Protein AF-A0A8K1G0Y8-F1 (afdb_monomer_lite)

Radius of gyration: 17.53 Å; chains: 1; bounding box: 38×38×54 Å

Foldseek 3Di:
DDDPPPDFAEDEFAALQQFDQDLCPPNLVVCVVCLVVLLVQLCVVPVLLVVLLVVLLVVLVVVPDDDDPADSVLSSLVSSCPDDPSNVVVVLLVLRSHLSNDPCSVVPPNSCPSSSSSPSVSCVSVDDPPDDADWWAADARHHYDDDPPHDGDSSGDGDTGSDPVVNVVVHDTDD

Secondary structure (DSSP, 8-state):
------PPEEEE----TTS-----TTTHHHHHHTHHHHHHHHHHH-HHHHHHHHHHHHHHHHT-----SS-HHHHHHHHHHH-TTTTHHHHHHHHHHHHTT-HHHHHHT---HHHHHHHHHHHHHH--TT-----B--BSSEEEE--TT-----SS----BS-HHHHHHHSB---

InterPro domains:
  IPR000768 NAD:arginine ADP-ribosyltransferase, ART [PF01129] (14-171)
  IPR000768 NAD:arginine ADP-ribosyltransferase, ART [PR00970] (14-35)
  IPR000768 NAD:arginine ADP-ribosyltransferase, ART [PR00970] (42-60)
  IPR000768 NAD:arginine ADP-ribosyltransferase, ART [PR00970] (110-126)
  IPR000768 NAD:arginine ADP-ribosyltransferase, ART [PR00970] (152-167)
  IPR000768 NAD:arginine ADP-ribosyltransferase, ART [PS01291] (110-122)
  IPR050999 Arg-specific ADP-ribosyltransferase [PTHR10339] (13-171)

Structure (mmCIF, N/CA/C/O backbone):
data_AF-A0A8K1G0Y8-F1
#
_entry.id   AF-A0A8K1G0Y8-F1
#
loop_
_atom_site.group_PDB
_atom_site.id
_atom_site.type_symbol
_atom_site.label_atom_id
_atom_site.label_alt_id
_atom_site.label_comp_id
_atom_site.label_asym_id
_atom_site.label_entity_id
_atom_site.label_seq_id
_atom_site.pdbx_PDB_ins_code
_atom_site.Cartn_x
_atom_site.Cartn_y
_atom_site.Cartn_z
_atom_site.occupancy
_atom_site.B_iso_or_equiv
_atom_site.auth_seq_id
_atom_site.auth_comp_id
_atom_site.auth_asym_id
_atom_site.auth_atom_id
_atom_site.pdbx_PDB_model_num
ATOM 1 N N . MET A 1 1 ? -18.991 8.025 -34.609 1.00 38.00 1 MET A N 1
ATOM 2 C CA . MET A 1 1 ? -18.307 8.391 -33.349 1.00 38.00 1 MET A CA 1
ATOM 3 C C . MET A 1 1 ? -16.888 7.855 -33.418 1.00 38.00 1 MET A C 1
ATOM 5 O O . MET A 1 1 ? -16.716 6.644 -33.440 1.00 38.00 1 MET A O 1
ATOM 9 N N . ALA A 1 2 ? -15.891 8.730 -33.546 1.00 35.59 2 ALA A N 1
ATOM 10 C CA . ALA A 1 2 ? -14.492 8.323 -33.491 1.00 35.59 2 ALA A CA 1
ATOM 11 C C . ALA A 1 2 ? -14.160 7.947 -32.041 1.00 35.59 2 ALA A C 1
ATOM 13 O O . ALA A 1 2 ? -14.253 8.788 -31.148 1.00 35.59 2 ALA A O 1
ATOM 14 N N . MET A 1 3 ? -13.830 6.679 -31.791 1.00 41.25 3 MET A N 1
ATOM 15 C CA . MET A 1 3 ? -13.247 6.290 -30.512 1.00 41.25 3 MET A CA 1
ATOM 16 C C . MET A 1 3 ? -11.859 6.913 -30.447 1.00 41.25 3 MET A C 1
ATOM 18 O O . MET A 1 3 ? -10.965 6.502 -31.182 1.00 41.25 3 MET A O 1
ATOM 22 N N . ALA A 1 4 ? -11.694 7.927 -29.599 1.00 41.22 4 ALA A N 1
ATOM 23 C CA . ALA A 1 4 ? -10.383 8.457 -29.273 1.00 41.22 4 ALA A CA 1
ATOM 24 C C . ALA A 1 4 ? -9.532 7.304 -28.723 1.00 41.22 4 ALA A C 1
ATOM 26 O O . ALA A 1 4 ? -9.750 6.819 -27.611 1.00 41.22 4 ALA A O 1
ATOM 27 N N . THR A 1 5 ? -8.586 6.821 -29.524 1.00 52.03 5 THR A N 1
ATOM 28 C CA . THR A 1 5 ? -7.530 5.930 -29.058 1.00 52.03 5 THR A CA 1
ATOM 29 C C . THR A 1 5 ? -6.651 6.742 -28.123 1.00 52.03 5 THR A C 1
ATOM 31 O O . THR A 1 5 ? -5.767 7.467 -28.573 1.00 52.03 5 THR A O 1
ATOM 34 N N . VAL A 1 6 ? -6.921 6.668 -26.818 1.00 57.78 6 VAL A N 1
ATOM 35 C CA . VAL A 1 6 ? -5.999 7.194 -25.808 1.00 57.78 6 VAL A CA 1
ATOM 36 C C . VAL A 1 6 ? -4.687 6.433 -25.986 1.00 57.78 6 VAL A C 1
ATOM 38 O O . VAL A 1 6 ? -4.648 5.214 -25.796 1.00 57.78 6 VAL A O 1
ATOM 41 N N . ALA A 1 7 ? -3.640 7.130 -26.427 1.00 62.94 7 ALA A N 1
ATOM 42 C CA . ALA A 1 7 ? -2.306 6.559 -26.529 1.00 62.94 7 ALA A CA 1
ATOM 43 C C . ALA A 1 7 ? -1.885 6.077 -25.134 1.00 62.94 7 ALA A C 1
ATOM 45 O O . ALA A 1 7 ? -1.932 6.837 -24.168 1.00 62.94 7 ALA A O 1
ATOM 46 N N . MET A 1 8 ? -1.549 4.791 -25.016 1.00 67.81 8 MET A N 1
ATOM 47 C CA . MET A 1 8 ? -1.094 4.219 -23.752 1.00 67.81 8 MET A CA 1
ATOM 48 C C . MET A 1 8 ? 0.328 4.700 -23.472 1.00 67.81 8 MET A C 1
ATOM 50 O O . MET A 1 8 ? 1.207 4.564 -24.321 1.00 67.81 8 MET A O 1
ATOM 54 N N . GLU A 1 9 ? 0.554 5.227 -22.274 1.00 80.62 9 GLU A N 1
ATOM 55 C CA . GLU A 1 9 ? 1.880 5.633 -21.818 1.00 80.62 9 GLU A CA 1
ATOM 56 C C . GLU A 1 9 ? 2.783 4.401 -21.665 1.00 80.62 9 GLU A C 1
ATOM 58 O O . GLU A 1 9 ? 2.392 3.417 -21.035 1.00 80.62 9 GLU A O 1
ATOM 63 N N . VAL A 1 10 ? 3.984 4.426 -22.245 1.00 83.00 10 VAL A N 1
ATOM 64 C CA . VAL A 1 10 ? 4.965 3.343 -22.084 1.00 83.00 10 VAL A CA 1
ATOM 65 C C . VAL A 1 10 ? 5.857 3.665 -20.892 1.00 83.00 10 VAL A C 1
ATOM 67 O O . VAL A 1 10 ? 6.597 4.643 -20.923 1.00 83.00 10 VAL A O 1
ATOM 70 N N . VAL A 1 11 ? 5.813 2.820 -19.865 1.00 82.81 11 VAL A N 1
ATOM 71 C CA . VAL A 1 11 ? 6.557 3.001 -18.615 1.00 82.81 11 VAL A CA 1
ATOM 72 C C . VAL A 1 11 ? 7.652 1.933 -18.528 1.00 82.81 11 VAL A C 1
ATOM 74 O O . VAL A 1 11 ? 7.330 0.741 -18.437 1.00 82.81 11 VAL A O 1
ATOM 77 N N . PRO A 1 12 ? 8.943 2.313 -18.568 1.00 85.00 12 PRO A N 1
ATOM 78 C CA . PRO A 1 12 ? 10.038 1.392 -18.284 1.00 85.00 12 PRO A CA 1
ATOM 79 C C . PRO A 1 12 ? 9.880 0.803 -16.882 1.00 85.00 12 PRO A C 1
ATOM 81 O O . PRO A 1 12 ? 9.548 1.523 -15.943 1.00 85.00 12 PRO A O 1
ATOM 84 N N . GLN A 1 13 ? 10.082 -0.503 -16.739 1.00 88.50 13 GLN A N 1
ATOM 85 C CA . GLN A 1 13 ? 10.183 -1.109 -15.415 1.00 88.50 13 GLN A CA 1
ATOM 86 C C . GLN A 1 13 ? 11.621 -1.050 -14.915 1.00 88.50 13 GLN A C 1
ATOM 88 O O . GLN A 1 13 ? 12.564 -1.269 -15.669 1.00 88.50 13 GLN A O 1
ATOM 93 N N . ASP A 1 14 ? 11.762 -0.768 -13.628 1.00 90.56 14 ASP A N 1
ATOM 94 C CA . ASP A 1 14 ? 13.023 -0.764 -12.906 1.00 90.56 14 ASP A CA 1
ATOM 95 C C . ASP A 1 14 ? 12.825 -1.426 -11.530 1.00 90.56 14 ASP A C 1
ATOM 97 O O . ASP A 1 14 ? 11.886 -2.198 -11.304 1.00 90.56 14 ASP A O 1
ATOM 101 N N . MET A 1 15 ? 13.728 -1.144 -10.594 1.00 94.88 15 MET A N 1
ATOM 102 C CA . MET A 1 15 ? 13.631 -1.624 -9.217 1.00 94.88 15 MET A CA 1
ATOM 103 C C . MET A 1 15 ? 12.818 -0.685 -8.304 1.00 94.88 15 MET A C 1
ATOM 105 O O . MET A 1 15 ? 12.886 -0.831 -7.083 1.00 94.88 15 MET A O 1
ATOM 109 N N . ALA A 1 16 ? 12.046 0.258 -8.849 1.00 94.38 16 ALA A N 1
ATOM 110 C CA . ALA A 1 16 ? 11.222 1.235 -8.134 1.00 94.38 16 ALA A CA 1
ATOM 111 C C . ALA A 1 16 ? 11.994 2.023 -7.063 1.00 94.38 16 ALA A C 1
ATOM 113 O O . ALA A 1 16 ? 11.626 2.039 -5.885 1.00 94.38 16 ALA A O 1
ATOM 114 N N . TRP A 1 17 ? 13.090 2.668 -7.465 1.00 94.25 17 TRP A N 1
ATOM 115 C CA . TRP A 1 17 ? 13.997 3.381 -6.553 1.00 94.25 17 TRP A CA 1
ATOM 116 C C . TRP A 1 17 ? 13.343 4.555 -5.816 1.00 94.25 17 TRP A C 1
ATOM 118 O O . TRP A 1 17 ? 13.762 4.899 -4.717 1.00 94.25 17 TRP A O 1
ATOM 128 N N . SER A 1 18 ? 12.309 5.148 -6.409 1.00 95.62 18 SER A N 1
ATOM 129 C CA . SER A 1 18 ? 11.554 6.274 -5.856 1.00 95.62 18 SER A CA 1
ATOM 130 C C . SER A 1 18 ? 10.468 5.867 -4.858 1.00 95.62 18 SER A C 1
ATOM 132 O O . SER A 1 18 ? 9.831 6.734 -4.256 1.00 95.62 18 SER A O 1
ATOM 134 N N . SER A 1 19 ? 10.205 4.566 -4.709 1.00 96.69 19 SER A N 1
ATOM 135 C CA . SER A 1 19 ? 9.056 4.086 -3.948 1.00 96.69 19 SER A CA 1
ATOM 136 C C . SER A 1 19 ? 9.321 3.999 -2.448 1.00 96.69 19 SER A C 1
ATOM 138 O O . SER A 1 19 ? 10.444 3.764 -2.009 1.00 96.69 19 SER A O 1
ATOM 140 N N . PHE A 1 20 ? 8.269 4.174 -1.650 1.00 97.25 20 PHE A N 1
ATOM 141 C CA . PHE A 1 20 ? 8.293 3.821 -0.235 1.00 97.25 20 PHE A CA 1
ATOM 142 C C . PHE A 1 20 ? 7.863 2.360 -0.067 1.00 97.25 20 PHE A C 1
ATOM 144 O O . PHE A 1 20 ? 6.689 2.045 -0.252 1.00 97.25 20 PHE A O 1
ATOM 151 N N . ASP A 1 21 ? 8.810 1.486 0.273 1.00 95.44 21 ASP A N 1
ATOM 152 C CA . ASP A 1 21 ? 8.658 0.024 0.286 1.00 95.44 21 ASP A CA 1
ATOM 153 C C . ASP A 1 21 ? 9.130 -0.624 1.609 1.00 95.44 21 ASP A C 1
ATOM 155 O O . ASP A 1 21 ? 9.580 -1.775 1.641 1.00 95.44 21 ASP A O 1
ATOM 159 N N . ASP A 1 22 ? 9.022 0.122 2.716 1.00 96.75 22 ASP A N 1
ATOM 160 C CA . ASP A 1 22 ? 9.499 -0.288 4.040 1.00 96.75 22 ASP A CA 1
ATOM 161 C C . ASP A 1 22 ? 8.863 -1.615 4.500 1.00 96.75 22 ASP A C 1
ATOM 163 O O . ASP A 1 22 ? 7.643 -1.797 4.533 1.00 96.75 22 ASP A O 1
ATOM 167 N N . GLN A 1 23 ? 9.712 -2.560 4.896 1.00 96.88 23 GLN A N 1
ATOM 168 C CA . GLN A 1 23 ? 9.298 -3.861 5.426 1.00 96.88 23 GLN A CA 1
ATOM 169 C C . GLN A 1 23 ? 9.134 -3.853 6.953 1.00 96.88 23 GLN A C 1
ATOM 171 O O . GLN A 1 23 ? 8.742 -4.864 7.540 1.00 96.88 23 GLN A O 1
ATOM 176 N N . TYR A 1 24 ? 9.446 -2.731 7.598 1.00 96.94 24 TYR A N 1
ATOM 177 C CA . TYR A 1 24 ? 9.407 -2.497 9.037 1.00 96.94 24 TYR A CA 1
ATOM 178 C C . TYR A 1 24 ? 10.257 -3.470 9.859 1.00 96.94 24 TYR A C 1
ATOM 180 O O . TYR A 1 24 ? 9.963 -3.742 11.027 1.00 96.94 24 TYR A O 1
ATOM 188 N N . LEU A 1 25 ? 11.335 -3.990 9.268 1.00 94.00 25 LEU A N 1
ATOM 189 C CA . LEU A 1 25 ? 12.245 -4.912 9.942 1.00 94.00 25 LEU A CA 1
ATOM 190 C C . LEU A 1 25 ? 12.903 -4.196 11.127 1.00 94.00 25 LEU A C 1
ATOM 192 O O . LEU A 1 25 ? 13.491 -3.128 10.979 1.00 94.00 25 LEU A O 1
ATOM 196 N N . ASN A 1 26 ? 12.790 -4.785 12.318 1.00 94.06 26 ASN A N 1
ATOM 197 C CA . ASN A 1 26 ? 13.370 -4.290 13.575 1.00 94.06 26 ASN A CA 1
ATOM 198 C C . ASN A 1 26 ? 12.806 -2.959 14.113 1.00 94.06 26 ASN A C 1
ATOM 200 O O . ASN A 1 26 ? 13.264 -2.488 15.154 1.00 94.06 26 ASN A O 1
ATOM 204 N N . CYS A 1 27 ? 11.798 -2.355 13.474 1.00 95.25 27 CYS A N 1
ATOM 205 C CA . CYS A 1 27 ? 11.206 -1.091 13.934 1.00 95.25 27 CYS A CA 1
ATOM 206 C C . CYS A 1 27 ? 9.706 -1.181 14.254 1.00 95.25 27 CYS A C 1
ATOM 208 O O . CYS A 1 27 ? 9.151 -0.226 14.806 1.00 95.25 27 CYS A O 1
ATOM 210 N N . SER A 1 28 ? 9.054 -2.324 14.004 1.00 94.31 28 SER A N 1
ATOM 211 C CA . SER A 1 28 ? 7.602 -2.484 14.177 1.00 94.31 28 SER A CA 1
ATOM 212 C C . SER A 1 28 ? 7.118 -2.101 15.573 1.00 94.31 28 SER A C 1
ATOM 214 O O . SER A 1 28 ? 6.143 -1.374 15.698 1.00 94.31 28 SER A O 1
ATOM 216 N N . VAL A 1 29 ? 7.832 -2.504 16.632 1.00 95.94 29 VAL A N 1
ATOM 217 C CA . VAL A 1 29 ? 7.461 -2.173 18.023 1.00 95.94 29 VAL A CA 1
ATOM 218 C C . VAL A 1 29 ? 7.437 -0.658 18.250 1.00 95.94 29 VAL A C 1
ATOM 220 O O . VAL A 1 29 ? 6.555 -0.143 18.937 1.00 95.94 29 VAL A O 1
ATOM 223 N N . LYS A 1 30 ? 8.387 0.077 17.661 1.00 96.38 30 LYS A N 1
ATOM 224 C CA . LYS A 1 30 ? 8.466 1.538 17.774 1.00 96.38 30 LYS A CA 1
ATOM 225 C C . LYS A 1 30 ? 7.306 2.213 17.043 1.00 96.38 30 LYS A C 1
ATOM 227 O O . LYS A 1 30 ? 6.749 3.170 17.573 1.00 96.38 30 LYS A O 1
ATOM 232 N N . ILE A 1 31 ? 6.946 1.714 15.861 1.00 95.62 31 ILE A N 1
ATOM 233 C CA . ILE A 1 31 ? 5.822 2.242 15.080 1.00 95.62 31 ILE A CA 1
ATOM 234 C C . ILE A 1 31 ? 4.493 1.926 15.772 1.00 95.62 31 ILE A C 1
ATOM 236 O O . ILE A 1 31 ? 3.684 2.832 15.942 1.00 95.62 31 ILE A O 1
ATOM 240 N N . SER A 1 32 ? 4.306 0.704 16.284 1.00 95.88 32 SER A N 1
ATOM 241 C CA . SER A 1 32 ? 3.105 0.308 17.033 1.00 95.88 32 SER A CA 1
ATOM 242 C C . SER A 1 32 ? 2.831 1.216 18.232 1.00 95.88 32 SER A C 1
ATOM 244 O O . SER A 1 32 ? 1.690 1.610 18.449 1.00 95.88 32 SER A O 1
ATOM 246 N N . LYS A 1 33 ? 3.870 1.621 18.978 1.00 97.38 33 LYS A N 1
ATOM 247 C CA . LYS A 1 33 ? 3.728 2.552 20.115 1.00 97.38 33 LYS A CA 1
ATOM 248 C C . LYS A 1 33 ? 3.178 3.926 19.719 1.00 97.38 33 LYS A C 1
ATOM 250 O O . LYS A 1 33 ? 2.574 4.585 20.552 1.00 97.38 33 LYS A O 1
ATOM 255 N N . LYS A 1 34 ? 3.397 4.356 18.474 1.00 96.50 34 LYS A N 1
ATOM 256 C CA . LYS A 1 34 ? 2.954 5.656 17.940 1.00 96.50 34 LYS A CA 1
ATOM 257 C C . LYS A 1 34 ? 1.824 5.521 16.920 1.00 96.50 34 LYS A C 1
ATOM 259 O O . LYS A 1 34 ? 1.504 6.477 16.220 1.00 96.50 34 LYS A O 1
ATOM 264 N N . PHE A 1 35 ? 1.243 4.329 16.794 1.00 97.06 35 PHE A N 1
ATOM 265 C CA . PHE A 1 35 ? 0.351 4.010 15.688 1.00 97.06 35 PHE A CA 1
ATOM 266 C C . PHE A 1 35 ? -0.894 4.904 15.669 1.00 97.06 35 PHE A C 1
ATOM 268 O O . PHE A 1 35 ? -1.253 5.420 14.615 1.00 97.06 35 PHE A O 1
ATOM 275 N N . HIS A 1 36 ? -1.516 5.143 16.826 1.00 97.00 36 HIS A N 1
ATOM 276 C CA . HIS A 1 36 ? -2.716 5.979 16.903 1.00 97.00 36 HIS A CA 1
ATOM 277 C C . HIS A 1 36 ? -2.446 7.440 16.520 1.00 97.00 36 HIS A C 1
ATOM 279 O O . HIS A 1 36 ? -3.219 8.011 15.757 1.00 97.00 36 HIS A O 1
ATOM 285 N N . GLU A 1 37 ? -1.329 8.023 16.967 1.00 97.69 37 GLU A N 1
ATOM 286 C CA . GLU A 1 37 ? -0.908 9.373 16.559 1.00 97.69 37 GLU A CA 1
ATOM 287 C C . GLU A 1 37 ? -0.676 9.442 15.043 1.00 97.69 37 GLU A C 1
ATOM 289 O O . GLU A 1 37 ? -1.119 10.375 14.370 1.00 97.69 37 GLU A O 1
ATOM 294 N N . LEU A 1 38 ? -0.019 8.417 14.489 1.00 96.94 38 LEU A N 1
ATOM 295 C CA . LEU A 1 38 ? 0.256 8.307 13.059 1.00 96.94 38 LEU A CA 1
ATOM 296 C C . LEU A 1 38 ? -1.035 8.228 12.238 1.00 96.94 38 LEU A C 1
ATOM 298 O O . LEU A 1 38 ? -1.186 8.938 11.247 1.00 96.94 38 LEU A O 1
ATOM 302 N N . GLN A 1 39 ? -1.971 7.383 12.664 1.00 98.25 39 GLN A N 1
ATOM 303 C CA . GLN A 1 39 ? -3.244 7.180 11.985 1.00 98.25 39 GLN A CA 1
ATOM 304 C C . GLN A 1 39 ? -4.125 8.429 12.045 1.00 98.25 39 GLN A C 1
ATOM 306 O O . GLN A 1 39 ? -4.703 8.821 11.033 1.00 98.25 39 GLN A O 1
ATOM 311 N N . GLN A 1 40 ? -4.189 9.095 13.200 1.00 98.38 40 GLN A N 1
ATOM 312 C CA . GLN A 1 40 ? -4.888 10.374 13.325 1.00 98.38 40 GLN A CA 1
ATOM 313 C C . GLN A 1 40 ? -4.275 11.433 12.404 1.00 98.38 40 GLN A C 1
ATOM 315 O O . GLN A 1 40 ? -5.010 12.136 11.714 1.00 98.38 40 GLN A O 1
ATOM 320 N N . SER A 1 41 ? -2.942 11.514 12.333 1.00 98.19 41 SER A N 1
ATOM 321 C CA . SER A 1 41 ? -2.257 12.444 11.430 1.00 98.19 41 SER A CA 1
ATOM 322 C C . SER A 1 41 ? -2.584 12.177 9.959 1.00 98.19 41 SER A C 1
ATOM 324 O O . SER A 1 41 ? -2.879 13.122 9.225 1.00 98.19 41 SER A O 1
ATOM 326 N N . ASP A 1 42 ? -2.586 10.911 9.532 1.00 98.31 42 ASP A N 1
ATOM 327 C CA . ASP A 1 42 ? -2.985 10.546 8.171 1.00 98.31 42 ASP A CA 1
ATOM 328 C C . ASP A 1 42 ? -4.444 10.932 7.896 1.00 98.31 42 ASP A C 1
ATOM 330 O O . ASP A 1 42 ? -4.726 11.531 6.864 1.00 98.31 42 ASP A O 1
ATOM 334 N N . PHE A 1 43 ? -5.374 10.652 8.815 1.00 98.50 43 PHE A N 1
ATOM 335 C CA . PHE A 1 43 ? -6.789 11.000 8.637 1.00 98.50 43 PHE A CA 1
ATOM 336 C C . PHE A 1 43 ? -7.034 12.505 8.553 1.00 98.50 43 PHE A C 1
ATOM 338 O O . PHE A 1 43 ? -7.830 12.936 7.721 1.00 98.50 43 PHE A O 1
ATOM 345 N N . LEU A 1 44 ? -6.334 13.302 9.364 1.00 98.38 44 LEU A N 1
ATOM 346 C CA . LEU A 1 44 ? -6.431 14.763 9.323 1.00 98.38 44 LEU A CA 1
ATOM 347 C C . LEU A 1 44 ? -5.927 15.337 7.996 1.00 98.38 44 LEU A C 1
ATOM 349 O O . LEU A 1 44 ? -6.472 16.322 7.508 1.00 98.38 44 LEU A O 1
ATOM 353 N N . LYS A 1 45 ? -4.891 14.731 7.408 1.00 98.38 45 LYS A N 1
ATOM 354 C CA . LYS A 1 45 ? -4.295 15.195 6.146 1.00 98.38 45 LYS A CA 1
ATOM 355 C C . LYS A 1 45 ? -4.905 14.540 4.905 1.00 98.38 45 LYS A C 1
ATOM 357 O O . LYS A 1 45 ? -4.618 14.962 3.789 1.00 98.38 45 LYS A O 1
ATOM 362 N N . ASN A 1 46 ? -5.725 13.507 5.080 1.00 98.19 46 ASN A N 1
ATOM 363 C CA . ASN A 1 46 ? -6.304 12.727 3.996 1.00 98.19 46 ASN A CA 1
ATOM 364 C C . ASN A 1 46 ? -7.745 12.309 4.323 1.00 98.19 46 ASN A C 1
ATOM 366 O O . ASN A 1 46 ? -8.031 11.181 4.740 1.00 98.19 46 ASN A O 1
ATOM 370 N N . GLU A 1 47 ? -8.684 13.220 4.064 1.00 97.75 47 GLU A N 1
ATOM 371 C CA . GLU A 1 47 ? -10.116 13.000 4.300 1.00 97.75 47 GLU A CA 1
ATOM 372 C C . GLU A 1 47 ? -10.669 11.792 3.536 1.00 97.75 47 GLU A C 1
ATOM 374 O O . GLU A 1 47 ? -11.589 11.102 3.986 1.00 97.75 47 GLU A O 1
ATOM 379 N N . LYS A 1 48 ? -10.128 11.522 2.344 1.00 97.94 48 LYS A N 1
ATOM 380 C CA . LYS A 1 48 ? -10.553 10.379 1.541 1.00 97.94 48 LYS A CA 1
ATOM 381 C C . LYS A 1 48 ? -10.179 9.069 2.222 1.00 97.94 48 LYS A C 1
ATOM 383 O O . LYS A 1 48 ? -11.016 8.164 2.278 1.00 97.94 48 LYS A O 1
ATOM 388 N N . PHE A 1 49 ? -8.969 8.985 2.769 1.00 98.38 49 PHE A N 1
ATOM 389 C CA . PHE A 1 49 ? -8.547 7.842 3.565 1.00 98.38 49 PHE A CA 1
ATOM 390 C C . PHE A 1 49 ? -9.419 7.677 4.811 1.00 98.38 49 PHE A C 1
ATOM 392 O O . PHE A 1 49 ? -9.944 6.583 5.018 1.00 98.38 49 PHE A O 1
ATOM 399 N N . ALA A 1 50 ? -9.679 8.752 5.559 1.00 98.50 50 ALA A N 1
ATOM 400 C CA . ALA A 1 50 ? -10.551 8.709 6.735 1.00 98.50 50 ALA A CA 1
ATOM 401 C C . ALA A 1 50 ? -11.961 8.179 6.404 1.00 98.50 50 ALA A C 1
ATOM 403 O O . ALA A 1 50 ? -12.453 7.244 7.042 1.00 98.50 50 ALA A O 1
ATOM 404 N N . ARG A 1 51 ? -12.598 8.705 5.345 1.00 98.38 51 ARG A N 1
ATOM 405 C CA . ARG A 1 51 ? -13.926 8.244 4.895 1.00 98.38 51 ARG A CA 1
ATOM 406 C C . ARG A 1 51 ? -13.915 6.789 4.437 1.00 98.38 51 ARG A C 1
ATOM 408 O O . ARG A 1 51 ? -14.829 6.037 4.769 1.00 98.38 51 ARG A O 1
ATOM 415 N N . ASN A 1 52 ? -12.900 6.379 3.677 1.00 98.31 52 ASN A N 1
ATOM 416 C CA . ASN A 1 52 ? -12.787 4.999 3.209 1.00 98.31 52 ASN A CA 1
ATOM 417 C C . ASN A 1 52 ? -12.562 4.026 4.371 1.00 98.31 52 ASN A C 1
ATOM 419 O O . ASN A 1 52 ? -13.168 2.959 4.393 1.00 98.31 52 ASN A O 1
ATOM 423 N N . TRP A 1 53 ? -11.750 4.413 5.356 1.00 98.38 53 TRP A N 1
ATOM 424 C CA . TRP A 1 53 ? -11.525 3.634 6.570 1.00 98.38 53 TRP A CA 1
ATOM 425 C C . TRP A 1 53 ? -12.812 3.434 7.373 1.00 98.38 53 TRP A C 1
ATOM 427 O O . TRP A 1 53 ? -13.125 2.306 7.745 1.00 98.38 53 TRP A O 1
ATOM 437 N N . ALA A 1 54 ? -13.601 4.493 7.578 1.00 98.12 54 ALA A N 1
ATOM 438 C CA . ALA A 1 54 ? -14.879 4.396 8.285 1.00 98.12 54 ALA A CA 1
ATOM 439 C C . ALA A 1 54 ? -15.849 3.417 7.596 1.00 98.12 54 ALA A C 1
ATOM 441 O O . ALA A 1 54 ? -16.481 2.589 8.254 1.00 98.12 54 ALA A O 1
ATOM 442 N N . LYS A 1 55 ? -15.922 3.450 6.259 1.00 97.62 55 LYS A N 1
ATOM 443 C CA . LYS A 1 55 ? -16.744 2.501 5.492 1.00 97.62 55 LYS A CA 1
ATOM 444 C C . LYS A 1 55 ? -16.211 1.070 5.570 1.00 97.62 55 LYS A C 1
ATOM 446 O O . LYS A 1 55 ? -17.001 0.146 5.755 1.00 97.62 55 LYS A O 1
ATOM 451 N N . ALA A 1 56 ? -14.895 0.888 5.469 1.00 96.88 56 ALA A N 1
ATOM 452 C CA . ALA A 1 56 ? -14.253 -0.415 5.617 1.00 96.88 56 ALA A CA 1
ATOM 453 C C . ALA A 1 56 ? -14.514 -1.011 7.005 1.00 96.88 56 ALA A C 1
ATOM 455 O O . ALA A 1 56 ? -14.872 -2.178 7.121 1.00 96.88 56 ALA A O 1
ATOM 456 N N . MET A 1 57 ? -14.425 -0.201 8.058 1.00 96.31 57 MET A N 1
ATOM 457 C CA . MET A 1 57 ? -14.754 -0.616 9.419 1.00 96.31 57 MET A CA 1
ATOM 458 C C . MET A 1 57 ? -16.218 -1.058 9.535 1.00 96.31 57 MET A C 1
ATOM 460 O O . MET A 1 57 ? -16.483 -2.148 10.040 1.00 96.31 57 MET A O 1
ATOM 464 N N . ALA A 1 58 ? -17.160 -0.269 9.010 1.00 95.62 58 ALA A N 1
ATOM 465 C CA . ALA A 1 58 ? -18.582 -0.609 9.041 1.00 95.62 58 ALA A CA 1
ATOM 466 C C . ALA A 1 58 ? -18.895 -1.896 8.257 1.00 95.62 58 ALA A C 1
ATOM 468 O O . ALA A 1 58 ? -19.734 -2.696 8.667 1.00 95.62 58 ALA A O 1
ATOM 469 N N . GLN A 1 59 ? -18.225 -2.118 7.124 1.00 93.50 59 GLN A N 1
ATOM 470 C CA . GLN A 1 59 ? -18.385 -3.339 6.337 1.00 93.50 59 GLN A CA 1
ATOM 471 C C . GLN A 1 59 ? -17.730 -4.550 7.017 1.00 93.50 59 GLN A C 1
ATOM 473 O O . GLN A 1 59 ? -18.311 -5.633 6.988 1.00 93.50 59 GLN A O 1
ATOM 478 N N . TRP A 1 60 ? -16.577 -4.380 7.667 1.00 91.38 60 TRP A N 1
ATOM 479 C CA . TRP A 1 60 ? -15.921 -5.432 8.446 1.00 91.38 60 TRP A CA 1
ATOM 480 C C . TRP A 1 60 ? -16.780 -5.873 9.631 1.00 91.38 60 TRP A C 1
ATOM 482 O O . TRP A 1 60 ? -17.002 -7.066 9.815 1.00 91.38 60 TRP A O 1
ATOM 492 N N . GLN A 1 61 ? -17.361 -4.927 10.371 1.00 90.94 61 GLN A N 1
ATOM 493 C CA . GLN A 1 61 ? -18.263 -5.224 11.490 1.00 90.94 61 GLN A CA 1
ATOM 494 C C . GLN A 1 61 ? -19.490 -6.043 11.063 1.00 90.94 61 GLN A C 1
ATOM 496 O O . GLN A 1 61 ? -19.942 -6.909 11.810 1.00 90.94 61 GLN A O 1
ATOM 501 N N . LYS A 1 62 ? -19.998 -5.833 9.841 1.00 90.94 62 LYS A N 1
ATOM 502 C CA . LYS A 1 62 ? -21.107 -6.625 9.281 1.00 90.94 62 LYS A CA 1
ATOM 503 C C . LYS A 1 62 ? -20.736 -8.078 8.971 1.00 90.94 62 LYS A C 1
ATOM 505 O O . LYS A 1 62 ? -21.639 -8.899 8.861 1.00 90.94 62 LYS A O 1
ATOM 510 N N . GLN A 1 63 ? -19.451 -8.410 8.814 1.00 82.94 63 GLN A N 1
ATOM 511 C CA . GLN A 1 63 ? -19.017 -9.791 8.550 1.00 82.94 63 GLN A CA 1
ATOM 512 C C . GLN A 1 63 ? -19.072 -10.685 9.800 1.00 82.94 63 GLN A C 1
ATOM 514 O O . GLN A 1 63 ? -19.003 -11.905 9.670 1.00 82.94 63 GLN A O 1
ATOM 519 N N . GLY A 1 64 ? -19.242 -10.108 10.995 1.00 73.25 64 GLY A N 1
ATOM 520 C CA . GLY A 1 64 ? -19.281 -10.857 12.249 1.00 73.25 64 GLY A CA 1
ATOM 521 C C . GLY A 1 64 ? -17.910 -11.408 12.658 1.00 73.25 64 GLY A C 1
ATOM 522 O O . GLY A 1 64 ? -16.867 -10.870 12.288 1.00 73.25 64 GLY A O 1
ATOM 523 N N . SER A 1 65 ? -17.904 -12.475 13.463 1.00 68.25 65 SER A N 1
ATOM 524 C CA . SER A 1 65 ? -16.664 -13.090 13.950 1.00 68.25 65 SER A CA 1
ATOM 525 C C . SER A 1 65 ? -16.042 -13.971 12.866 1.00 68.25 65 SER A C 1
ATOM 527 O O . SER A 1 65 ? -16.423 -15.126 12.681 1.00 68.25 65 SER A O 1
ATOM 529 N N . VAL A 1 66 ? -15.087 -13.412 12.125 1.00 72.88 66 VAL A N 1
ATOM 530 C CA . VAL A 1 66 ? -14.267 -14.157 11.165 1.00 72.88 66 VAL A CA 1
ATOM 531 C C . VAL A 1 66 ? -13.002 -14.621 11.880 1.00 72.88 66 VAL A C 1
ATOM 533 O O . VAL A 1 66 ? -12.205 -13.798 12.330 1.00 72.88 66 VAL A O 1
ATOM 536 N N . SER A 1 67 ? -12.788 -15.938 11.962 1.00 76.50 67 SER A N 1
ATOM 537 C CA . SER A 1 67 ? -11.509 -16.478 12.433 1.00 76.50 67 SER A CA 1
ATOM 538 C C . SER A 1 67 ? -10.405 -16.058 11.463 1.00 76.50 67 SER A C 1
ATOM 540 O O . SER A 1 67 ? -10.416 -16.426 10.287 1.00 76.50 67 SER A O 1
ATOM 542 N N . SER A 1 68 ? -9.481 -15.229 11.939 1.00 84.50 68 SER A N 1
ATOM 543 C CA . SER A 1 68 ? -8.408 -14.654 11.137 1.00 84.50 68 SER A CA 1
ATOM 544 C C . SER A 1 68 ? -7.143 -14.519 11.985 1.00 84.50 68 SER A C 1
ATOM 546 O O . SER A 1 68 ? -7.236 -14.131 13.149 1.00 84.50 68 SER A O 1
ATOM 548 N N . PRO A 1 69 ? -5.944 -14.775 11.425 1.00 91.31 69 PRO A N 1
ATOM 549 C CA . PRO A 1 69 ? -4.678 -14.488 12.109 1.00 91.31 69 PRO A CA 1
ATOM 550 C C . PRO A 1 69 ? -4.391 -12.976 12.223 1.00 91.31 69 PRO A C 1
ATOM 552 O O . PRO A 1 69 ? -3.389 -12.555 12.814 1.00 91.31 69 PRO A O 1
ATOM 555 N N . LEU A 1 70 ? -5.233 -12.142 11.609 1.00 94.31 70 LEU A N 1
ATOM 556 C CA . LEU A 1 70 ? -5.107 -10.693 11.601 1.00 94.31 70 LEU A CA 1
ATOM 557 C C . LEU A 1 70 ? -5.805 -10.067 12.804 1.00 94.31 70 LEU A C 1
ATOM 559 O O . LEU A 1 70 ? -6.887 -10.490 13.200 1.00 94.31 70 LEU A O 1
ATOM 563 N N . ILE A 1 71 ? -5.214 -8.993 13.329 1.00 93.69 71 ILE A N 1
ATOM 564 C CA . ILE A 1 71 ? -5.946 -8.113 14.248 1.00 93.69 71 ILE A CA 1
ATOM 565 C C . ILE A 1 71 ? -7.001 -7.311 13.464 1.00 93.69 71 ILE A C 1
ATOM 567 O O . ILE A 1 71 ? -6.827 -7.122 12.254 1.00 93.69 71 ILE A O 1
ATOM 571 N N . PRO A 1 72 ? -8.055 -6.790 14.119 1.00 93.94 72 PRO A N 1
ATOM 572 C CA . PRO A 1 72 ? -9.128 -6.063 13.439 1.00 93.94 72 PRO A CA 1
ATOM 573 C C . PRO A 1 72 ? -8.635 -4.961 12.493 1.00 93.94 72 PRO A C 1
ATOM 575 O O . PRO A 1 72 ? -9.031 -4.943 11.332 1.00 93.94 72 PRO A O 1
ATOM 578 N N . ASP A 1 73 ? -7.692 -4.119 12.923 1.00 95.94 73 ASP A N 1
ATOM 579 C CA . ASP A 1 73 ? -7.169 -3.028 12.088 1.00 95.94 73 ASP A CA 1
ATOM 580 C C . ASP A 1 73 ? -6.465 -3.522 10.815 1.00 95.94 73 ASP A C 1
ATOM 582 O O . ASP A 1 73 ? -6.588 -2.917 9.754 1.00 95.94 73 ASP A O 1
ATOM 586 N N . GLN A 1 74 ? -5.773 -4.662 10.876 1.00 97.31 74 GLN A N 1
ATOM 587 C CA . GLN A 1 74 ? -5.142 -5.271 9.699 1.00 97.31 74 GLN A CA 1
ATOM 588 C C . GLN A 1 74 ? -6.189 -5.779 8.699 1.00 97.31 74 GLN A C 1
ATOM 590 O O . GLN A 1 74 ? -6.023 -5.618 7.489 1.00 97.31 74 GLN A O 1
ATOM 595 N N . ALA A 1 75 ? -7.280 -6.368 9.194 1.00 95.56 75 ALA A N 1
ATOM 596 C CA . ALA A 1 75 ? -8.391 -6.803 8.353 1.00 95.56 75 ALA A CA 1
ATOM 597 C C . ALA A 1 75 ? -9.133 -5.607 7.729 1.00 95.56 75 ALA A C 1
ATOM 599 O O . ALA A 1 75 ? -9.417 -5.612 6.529 1.00 95.56 75 ALA A O 1
ATOM 600 N N . ILE A 1 76 ? -9.367 -4.548 8.509 1.00 96.81 76 ILE A N 1
ATOM 601 C CA . ILE A 1 76 ? -9.974 -3.297 8.034 1.00 96.81 76 ILE A CA 1
ATOM 602 C C . ILE A 1 76 ? -9.084 -2.632 6.979 1.00 96.81 76 ILE A C 1
ATOM 604 O O . ILE A 1 76 ? -9.600 -2.177 5.962 1.00 96.81 76 ILE A O 1
ATOM 608 N N . ALA A 1 77 ? -7.759 -2.630 7.150 1.00 98.06 77 ALA A N 1
ATOM 609 C CA . ALA A 1 77 ? -6.825 -2.106 6.154 1.00 98.06 77 ALA A CA 1
ATOM 610 C C . ALA A 1 77 ? -6.914 -2.851 4.813 1.00 98.06 77 ALA A C 1
ATOM 612 O O . ALA A 1 77 ? -6.990 -2.215 3.760 1.00 98.06 77 ALA A O 1
ATOM 613 N N . LEU A 1 78 ? -6.961 -4.189 4.834 1.00 96.81 78 LEU A N 1
ATOM 614 C CA . LEU A 1 78 ? -7.152 -4.998 3.623 1.00 96.81 78 LEU A CA 1
ATOM 615 C C . LEU A 1 78 ? -8.499 -4.710 2.951 1.00 96.81 78 LEU A C 1
ATOM 617 O O . LEU A 1 78 ? -8.577 -4.601 1.724 1.00 96.81 78 LEU A O 1
ATOM 621 N N . MET A 1 79 ? -9.558 -4.549 3.743 1.00 95.56 79 MET A N 1
ATOM 622 C CA . MET A 1 79 ? -10.864 -4.157 3.225 1.00 95.56 79 MET A CA 1
ATOM 623 C C . MET A 1 79 ? -10.803 -2.768 2.583 1.00 95.56 79 MET A C 1
ATOM 625 O O . MET A 1 79 ? -11.169 -2.616 1.422 1.00 95.56 79 MET A O 1
ATOM 629 N N . ALA A 1 80 ? -10.238 -1.783 3.279 1.00 97.50 80 ALA A N 1
ATOM 630 C CA . ALA A 1 80 ? -10.057 -0.426 2.778 1.00 97.50 80 ALA A CA 1
ATOM 631 C C . ALA A 1 80 ? -9.272 -0.393 1.455 1.00 97.50 80 ALA A C 1
ATOM 633 O O . ALA A 1 80 ? -9.647 0.350 0.547 1.00 97.50 80 ALA A O 1
ATOM 634 N N . TYR A 1 81 ? -8.226 -1.215 1.322 1.00 97.38 81 TYR A N 1
ATOM 635 C CA . TYR A 1 81 ? -7.437 -1.336 0.095 1.00 97.38 81 TYR A CA 1
ATOM 636 C C . TYR A 1 81 ? -8.221 -1.983 -1.059 1.00 97.38 81 TYR A C 1
ATOM 638 O O . TYR A 1 81 ? -8.034 -1.620 -2.211 1.00 97.38 81 TYR A O 1
ATOM 646 N N . THR A 1 82 ? -9.123 -2.925 -0.794 1.00 93.94 82 THR A N 1
ATOM 647 C CA . THR A 1 82 ? -9.841 -3.656 -1.860 1.00 93.94 82 THR A CA 1
ATOM 648 C C . THR A 1 82 ? -11.183 -3.031 -2.255 1.00 93.94 82 THR A C 1
ATOM 650 O O . THR A 1 82 ? -11.758 -3.390 -3.288 1.00 93.94 82 THR A O 1
ATOM 653 N N . MET A 1 83 ? -11.686 -2.070 -1.476 1.00 93.00 83 MET A N 1
ATOM 654 C CA . MET A 1 83 ? -12.926 -1.350 -1.765 1.00 93.00 83 MET A CA 1
ATOM 655 C C . MET A 1 83 ? -12.816 -0.463 -3.012 1.00 93.00 83 MET A C 1
ATOM 657 O O . MET A 1 83 ? -11.911 0.359 -3.160 1.00 93.00 83 MET A O 1
ATOM 661 N N . LYS A 1 84 ? -13.805 -0.593 -3.905 1.00 89.25 84 LYS A N 1
ATOM 662 C CA . LYS A 1 84 ? -13.853 0.146 -5.178 1.00 89.25 84 LYS A CA 1
ATOM 663 C C . LYS A 1 84 ? -14.511 1.516 -5.076 1.00 89.25 84 LYS A C 1
ATOM 665 O O . LYS A 1 84 ? -14.184 2.391 -5.863 1.00 89.25 84 LYS A O 1
ATOM 670 N N . GLU A 1 85 ? -15.427 1.707 -4.128 1.00 90.19 85 GLU A N 1
ATOM 671 C CA . GLU A 1 85 ? -16.304 2.886 -4.085 1.00 90.19 85 GLU A CA 1
ATOM 672 C C . GLU A 1 85 ? -15.524 4.207 -4.111 1.00 90.19 85 GLU A C 1
ATOM 674 O O . GLU A 1 85 ? -15.822 5.089 -4.910 1.00 90.19 85 GLU A O 1
ATOM 679 N N . LEU A 1 86 ? -14.480 4.320 -3.284 1.00 91.06 86 LEU A N 1
ATOM 680 C CA . LEU A 1 86 ? -13.620 5.501 -3.257 1.00 91.06 86 LEU A CA 1
ATOM 681 C C . LEU A 1 86 ? -12.307 5.297 -4.023 1.00 91.06 86 LEU A C 1
ATOM 683 O O . LEU A 1 86 ? -11.556 6.249 -4.173 1.00 91.06 86 LEU A O 1
ATOM 687 N N . ASN A 1 87 ? -12.004 4.108 -4.551 1.00 91.06 87 ASN A N 1
ATOM 688 C CA . ASN A 1 87 ? -10.736 3.819 -5.242 1.00 91.06 87 ASN A CA 1
ATOM 689 C C . ASN A 1 87 ? -9.488 4.241 -4.432 1.00 91.06 87 ASN A C 1
ATOM 691 O O . ASN A 1 87 ? -8.557 4.833 -4.982 1.00 91.06 87 ASN A O 1
ATOM 695 N N . LEU A 1 88 ? -9.473 3.977 -3.118 1.00 96.06 88 LEU A N 1
ATOM 696 C CA . LEU A 1 88 ? -8.369 4.380 -2.236 1.00 96.06 88 LEU A CA 1
ATOM 697 C C . LEU A 1 88 ? -7.030 3.772 -2.674 1.00 96.06 88 LEU A C 1
ATOM 699 O O . LEU A 1 88 ? -6.015 4.460 -2.671 1.00 96.06 88 LEU A O 1
ATOM 703 N N . TYR A 1 89 ? -7.046 2.508 -3.111 1.00 94.00 89 TYR A N 1
ATOM 704 C CA . TYR A 1 89 ? -5.854 1.787 -3.569 1.00 94.00 89 TYR A CA 1
ATOM 705 C C . TYR A 1 89 ? -5.085 2.528 -4.657 1.00 94.00 89 TYR A C 1
ATOM 707 O O . TYR A 1 89 ? -3.871 2.396 -4.745 1.00 94.00 89 TYR A O 1
ATOM 715 N N . LYS A 1 90 ? -5.787 3.289 -5.500 1.00 92.31 90 LYS A N 1
ATOM 716 C CA . LYS A 1 90 ? -5.175 4.010 -6.605 1.00 92.31 90 LYS A CA 1
ATOM 717 C C . LYS A 1 90 ? -4.328 5.163 -6.082 1.00 92.31 90 LYS A C 1
ATOM 719 O O . LYS A 1 90 ? -3.143 5.197 -6.365 1.00 92.31 90 LYS A O 1
ATOM 724 N N . GLU A 1 91 ? -4.911 6.035 -5.261 1.00 96.00 91 GLU A N 1
ATOM 725 C CA . GLU A 1 91 ? -4.174 7.151 -4.648 1.00 96.00 91 GLU A CA 1
ATOM 726 C C . GLU A 1 91 ? -3.073 6.665 -3.713 1.00 96.00 91 GLU A C 1
ATOM 728 O O . GLU A 1 91 ? -1.985 7.229 -3.701 1.00 96.00 91 GLU A O 1
ATOM 733 N N . PHE A 1 92 ? -3.334 5.591 -2.969 1.00 97.75 92 PHE A N 1
ATOM 734 C CA . PHE A 1 92 ? -2.331 4.988 -2.107 1.00 97.75 92 PHE A CA 1
ATOM 735 C C . PHE A 1 92 ? -1.127 4.476 -2.909 1.00 97.75 92 PHE A C 1
ATOM 737 O O . PHE A 1 92 ? 0.008 4.834 -2.606 1.00 97.75 92 PHE A O 1
ATOM 744 N N . ASN A 1 93 ? -1.368 3.685 -3.959 1.00 95.44 93 ASN A N 1
ATOM 745 C CA . ASN A 1 93 ? -0.305 3.155 -4.809 1.00 95.44 93 ASN A CA 1
ATOM 746 C C . ASN A 1 93 ? 0.436 4.273 -5.564 1.00 95.44 93 ASN A C 1
ATOM 748 O O . ASN A 1 93 ? 1.658 4.212 -5.662 1.00 95.44 93 ASN A O 1
ATOM 752 N N . ASP A 1 94 ? -0.274 5.291 -6.060 1.00 94.19 94 ASP A N 1
ATOM 753 C CA . ASP A 1 94 ? 0.334 6.447 -6.733 1.00 94.19 94 ASP A CA 1
ATOM 754 C C . ASP A 1 94 ? 1.248 7.219 -5.759 1.00 94.19 94 ASP A C 1
ATOM 756 O O . ASP A 1 94 ? 2.400 7.497 -6.084 1.00 94.19 94 ASP A O 1
ATOM 760 N N . ALA A 1 95 ? 0.796 7.477 -4.525 1.00 96.94 95 ALA A N 1
ATOM 761 C CA . ALA A 1 95 ? 1.608 8.135 -3.500 1.00 96.94 95 ALA A CA 1
ATOM 762 C C . ALA A 1 95 ? 2.833 7.296 -3.092 1.00 96.94 95 ALA A C 1
ATOM 764 O O . ALA A 1 95 ? 3.918 7.839 -2.881 1.00 96.94 95 ALA A O 1
ATOM 765 N N . MET A 1 96 ? 2.693 5.968 -3.015 1.00 96.56 96 MET A N 1
ATOM 766 C CA . MET A 1 96 ? 3.808 5.069 -2.704 1.00 96.56 96 MET A CA 1
ATOM 767 C C . MET A 1 96 ? 4.928 5.120 -3.739 1.00 96.56 96 MET A C 1
ATOM 769 O O . MET A 1 96 ? 6.083 5.010 -3.340 1.00 9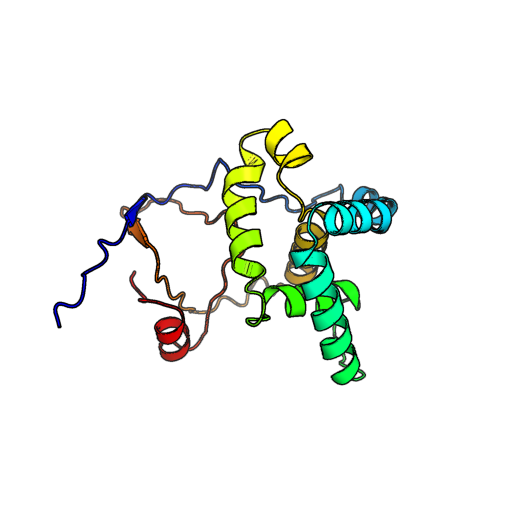6.56 96 MET A O 1
ATOM 773 N N . ARG A 1 97 ? 4.620 5.290 -5.035 1.00 94.81 97 ARG A N 1
ATOM 774 C CA . ARG A 1 97 ? 5.641 5.382 -6.100 1.00 94.81 97 ARG A CA 1
ATOM 775 C C . ARG A 1 97 ? 6.596 6.552 -5.912 1.00 94.81 97 ARG A C 1
ATOM 777 O O . ARG A 1 97 ? 7.727 6.481 -6.379 1.00 94.81 97 ARG A O 1
ATOM 784 N N . GLU A 1 98 ? 6.129 7.604 -5.251 1.00 95.62 98 GLU A N 1
ATOM 785 C CA . GLU A 1 98 ? 6.821 8.886 -5.156 1.00 95.62 98 GLU A CA 1
ATOM 786 C C . GLU A 1 98 ? 7.405 9.162 -3.771 1.00 95.62 98 GLU A C 1
ATOM 788 O O . GLU A 1 98 ? 8.346 9.950 -3.645 1.00 95.62 98 GLU A O 1
ATOM 793 N N . ALA A 1 99 ? 6.840 8.550 -2.730 1.00 97.12 99 ALA A N 1
ATOM 794 C CA . ALA A 1 99 ? 7.146 8.868 -1.340 1.00 97.12 99 ALA A CA 1
ATOM 795 C C . ALA A 1 99 ? 8.588 8.533 -0.923 1.00 97.12 99 ALA A C 1
ATOM 797 O O . ALA A 1 99 ? 9.099 9.148 0.010 1.00 97.12 99 ALA A O 1
ATOM 798 N N . GLY A 1 100 ? 9.249 7.592 -1.600 1.00 96.44 100 GLY A N 1
ATOM 799 C CA . GLY A 1 100 ? 10.639 7.211 -1.331 1.00 96.44 100 GLY A CA 1
ATOM 800 C C . GLY A 1 100 ? 11.681 8.147 -1.947 1.00 96.44 100 GLY A C 1
ATOM 801 O O . GLY A 1 100 ? 12.841 8.097 -1.552 1.00 96.44 100 GLY A O 1
ATOM 802 N N . ASN A 1 101 ? 11.288 9.046 -2.857 1.00 95.38 101 ASN A N 1
ATOM 803 C CA . ASN A 1 101 ? 12.212 9.981 -3.513 1.00 95.38 101 ASN A CA 1
ATOM 804 C C . ASN A 1 101 ? 12.975 10.878 -2.530 1.00 95.38 101 ASN A C 1
ATOM 806 O O . ASN A 1 101 ? 14.112 11.265 -2.790 1.00 95.38 101 ASN A O 1
ATOM 810 N N . SER A 1 102 ? 12.337 11.286 -1.430 1.00 97.00 102 SER A N 1
ATOM 811 C CA . SER A 1 102 ? 12.988 12.107 -0.413 1.00 97.00 102 SER A CA 1
ATOM 812 C C . SER A 1 102 ? 12.281 12.016 0.931 1.00 97.00 102 SER A C 1
ATOM 814 O O . SER A 1 102 ? 11.069 11.808 1.021 1.00 97.00 102 SER A O 1
ATOM 816 N N . SER A 1 103 ? 13.038 12.277 1.999 1.00 96.94 103 SER A N 1
ATOM 817 C CA . SER A 1 103 ? 12.476 12.367 3.349 1.00 96.94 103 SER A CA 1
ATOM 818 C C . SER A 1 103 ? 11.414 13.473 3.449 1.00 96.94 103 SER A C 1
ATOM 820 O O . SER A 1 103 ? 10.430 13.321 4.169 1.00 96.94 103 SER A O 1
ATOM 822 N N . TRP A 1 104 ? 11.555 14.554 2.670 1.00 97.62 104 TRP A N 1
ATOM 823 C CA . TRP A 1 104 ? 10.558 15.622 2.603 1.00 97.62 104 TRP A CA 1
ATOM 824 C C . TRP A 1 104 ? 9.239 15.142 1.984 1.00 97.62 104 TRP A C 1
ATOM 826 O O . TRP A 1 104 ? 8.193 15.379 2.589 1.00 97.62 104 TRP A O 1
ATOM 836 N N . LYS A 1 105 ? 9.270 14.419 0.851 1.00 97.19 105 LYS A N 1
ATOM 837 C CA . LYS A 1 105 ? 8.056 13.858 0.225 1.00 97.19 105 LYS A CA 1
ATOM 838 C C . LYS A 1 105 ? 7.371 12.860 1.155 1.00 97.19 105 LYS A C 1
ATOM 840 O O . LYS A 1 105 ? 6.169 12.959 1.399 1.00 97.19 105 LYS A O 1
ATOM 845 N N . TYR A 1 106 ? 8.135 11.954 1.762 1.00 97.75 106 TYR A N 1
ATOM 846 C CA . TYR A 1 106 ? 7.592 11.026 2.754 1.00 97.75 106 TYR A CA 1
ATOM 847 C C . TYR A 1 106 ? 6.901 11.758 3.918 1.00 97.75 106 TYR A C 1
ATOM 849 O O . TYR A 1 106 ? 5.794 11.405 4.329 1.00 97.75 106 TYR A O 1
ATOM 857 N N . GLN A 1 107 ? 7.527 12.793 4.476 1.00 96.75 107 GLN A N 1
ATOM 858 C CA . GLN A 1 107 ? 6.971 13.507 5.626 1.00 96.75 107 GLN A CA 1
ATOM 859 C C . GLN A 1 107 ? 5.741 14.345 5.256 1.00 96.75 107 GLN A C 1
ATOM 861 O O . GLN A 1 107 ? 4.743 14.303 5.985 1.00 96.75 107 GLN A O 1
ATOM 866 N N . ASN A 1 108 ? 5.794 15.055 4.127 1.00 96.44 108 ASN A N 1
ATOM 867 C CA . ASN A 1 108 ? 4.844 16.116 3.794 1.00 96.44 108 ASN A CA 1
ATOM 868 C C . ASN A 1 108 ? 3.777 15.733 2.770 1.00 96.44 108 ASN A C 1
ATOM 870 O O . ASN A 1 108 ? 2.744 16.384 2.769 1.00 96.44 108 ASN A O 1
ATOM 874 N N . GLU A 1 109 ? 3.979 14.691 1.961 1.00 97.12 109 GLU A N 1
ATOM 875 C CA . GLU A 1 109 ? 3.025 14.292 0.909 1.00 97.12 109 GLU A CA 1
ATOM 876 C C . GLU A 1 109 ? 2.456 12.882 1.130 1.00 97.12 109 GLU A C 1
ATOM 878 O O . GLU A 1 109 ? 1.332 12.579 0.730 1.00 97.12 109 GLU A O 1
ATOM 883 N N . PHE A 1 110 ? 3.196 11.994 1.803 1.00 98.25 110 PHE A N 1
ATOM 884 C CA . PHE A 1 110 ? 2.737 10.622 2.023 1.00 98.25 110 PHE A CA 1
ATOM 885 C C . PHE A 1 110 ? 1.825 10.507 3.253 1.00 98.25 110 PHE A C 1
ATOM 887 O O . PHE A 1 110 ? 2.281 10.238 4.366 1.00 98.25 110 PHE A O 1
ATOM 894 N N . HIS A 1 111 ? 0.521 10.699 3.067 1.00 98.44 111 HIS A N 1
ATOM 895 C CA . HIS A 1 111 ? -0.501 10.639 4.130 1.00 98.44 111 HIS A CA 1
ATOM 896 C C . HIS A 1 111 ? -1.215 9.282 4.199 1.00 98.44 111 HIS A C 1
ATOM 898 O O . HIS A 1 111 ? -2.442 9.198 4.254 1.00 98.44 111 HIS A O 1
ATOM 904 N N . PHE A 1 112 ? -0.422 8.211 4.126 1.00 98.56 112 PHE A N 1
ATOM 905 C CA . PHE A 1 112 ? -0.869 6.817 4.184 1.00 98.56 112 PHE A CA 1
ATOM 906 C C . PHE A 1 112 ? 0.068 5.943 5.035 1.00 98.56 112 PHE A C 1
ATOM 908 O O . PHE A 1 112 ? 0.154 4.728 4.836 1.00 98.56 112 PHE A O 1
ATOM 915 N N . LYS A 1 113 ? 0.811 6.542 5.971 1.00 98.38 113 LYS A N 1
ATOM 916 C CA . LYS A 1 113 ? 1.852 5.851 6.750 1.00 98.38 1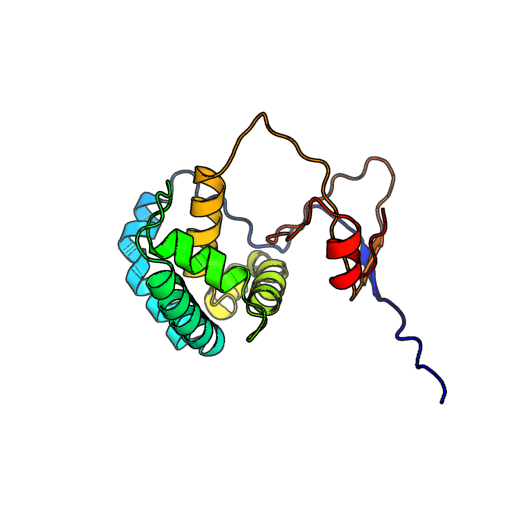13 LYS A CA 1
ATOM 917 C C . LYS A 1 113 ? 1.274 4.707 7.588 1.00 98.38 113 LYS A C 1
ATOM 919 O O . LYS A 1 113 ? 1.825 3.608 7.610 1.00 98.38 113 LYS A O 1
ATOM 924 N N . SER A 1 114 ? 0.142 4.952 8.240 1.00 98.50 114 SER A N 1
ATOM 925 C CA . SER A 1 114 ? -0.598 3.974 9.041 1.00 98.50 114 SER A CA 1
ATOM 926 C C . SER A 1 114 ? -1.199 2.857 8.184 1.00 98.50 114 SER A C 1
ATOM 928 O O . SER A 1 114 ? -1.099 1.686 8.552 1.00 98.50 114 SER A O 1
ATOM 930 N N . LEU A 1 115 ? -1.757 3.190 7.014 1.00 98.56 115 LEU A N 1
ATOM 931 C CA . LEU A 1 115 ? -2.289 2.200 6.075 1.00 98.56 115 LEU A CA 1
ATOM 932 C C . LEU A 1 115 ? -1.187 1.269 5.565 1.00 98.56 115 LEU A C 1
ATOM 934 O O . LEU A 1 115 ? -1.359 0.051 5.584 1.00 98.56 115 LEU A O 1
ATOM 938 N N . HIS A 1 116 ? -0.053 1.840 5.151 1.00 98.62 116 HIS A N 1
ATOM 939 C CA . HIS A 1 116 ? 1.108 1.082 4.694 1.00 98.62 116 HIS A CA 1
ATOM 940 C C . HIS A 1 116 ? 1.601 0.118 5.775 1.00 98.62 116 HIS A C 1
ATOM 942 O O . HIS A 1 116 ? 1.740 -1.076 5.520 1.00 98.62 116 HIS A O 1
ATOM 948 N N . PHE A 1 117 ? 1.771 0.611 7.005 1.00 98.56 117 PHE A N 1
ATOM 949 C CA . PHE A 1 117 ? 2.179 -0.207 8.144 1.00 98.56 117 PHE A CA 1
ATOM 950 C C . PHE A 1 117 ? 1.248 -1.406 8.371 1.00 98.56 117 PHE A C 1
ATOM 952 O O . PHE A 1 117 ? 1.710 -2.547 8.464 1.00 98.56 117 PHE A O 1
ATOM 959 N N . LEU A 1 118 ? -0.066 -1.171 8.410 1.00 98.56 118 LEU A N 1
ATOM 960 C CA . LEU A 1 118 ? -1.044 -2.237 8.618 1.00 98.56 118 LEU A CA 1
ATOM 961 C C . LEU A 1 118 ? -1.052 -3.257 7.479 1.00 98.56 118 LEU A C 1
ATOM 963 O O . LEU A 1 118 ? -1.064 -4.457 7.756 1.00 98.56 118 LEU A O 1
ATOM 967 N N . LEU A 1 119 ? -1.030 -2.805 6.223 1.00 98.50 119 LEU A N 1
ATOM 968 C CA . LEU A 1 119 ? -1.039 -3.689 5.056 1.00 98.50 119 LEU A CA 1
ATOM 969 C C . LEU A 1 119 ? 0.229 -4.541 4.982 1.00 98.50 119 LEU A C 1
ATOM 971 O O . LEU A 1 119 ? 0.128 -5.754 4.784 1.00 98.50 119 LEU A O 1
ATOM 975 N N . THR A 1 120 ? 1.407 -3.950 5.202 1.00 98.38 120 THR A N 1
ATOM 976 C CA . THR A 1 120 ? 2.680 -4.685 5.209 1.00 98.38 120 THR A CA 1
ATOM 977 C C . THR A 1 120 ? 2.658 -5.783 6.266 1.00 98.38 120 THR A C 1
ATOM 979 O O . THR A 1 120 ? 2.918 -6.948 5.957 1.00 98.38 120 THR A O 1
ATOM 982 N N . HIS A 1 121 ? 2.257 -5.460 7.497 1.00 97.25 121 HIS A N 1
ATOM 983 C CA . HIS A 1 121 ? 2.171 -6.453 8.565 1.00 97.25 121 HIS A CA 1
ATOM 984 C C . HIS A 1 121 ? 1.074 -7.502 8.338 1.00 97.25 121 HIS A C 1
ATOM 986 O O . HIS A 1 121 ? 1.262 -8.669 8.692 1.00 97.25 121 HIS A O 1
ATOM 992 N N . ALA A 1 122 ? -0.062 -7.123 7.746 1.00 97.31 122 ALA A N 1
ATOM 993 C CA . ALA A 1 122 ? -1.113 -8.069 7.387 1.00 97.31 122 ALA A CA 1
ATOM 994 C C . ALA A 1 122 ? -0.590 -9.101 6.379 1.00 97.31 122 ALA A C 1
ATOM 996 O O . ALA A 1 122 ? -0.736 -10.304 6.593 1.00 97.31 122 ALA A O 1
ATOM 997 N N . LEU A 1 123 ? 0.089 -8.651 5.319 1.00 96.25 123 LEU A N 1
ATOM 998 C CA . LEU A 1 123 ? 0.658 -9.551 4.317 1.00 96.25 123 LEU A CA 1
ATOM 999 C C . LEU A 1 123 ? 1.801 -10.402 4.870 1.00 96.25 123 LEU A C 1
ATOM 1001 O O . LEU A 1 123 ? 1.884 -11.576 4.523 1.00 96.25 123 LEU A O 1
ATOM 1005 N N . GLN A 1 124 ? 2.642 -9.865 5.759 1.00 95.62 124 GLN A N 1
ATOM 1006 C CA . GLN A 1 124 ? 3.671 -10.654 6.446 1.00 95.62 124 GLN A CA 1
ATOM 1007 C C . GLN A 1 124 ? 3.061 -11.813 7.247 1.00 95.62 124 GLN A C 1
ATOM 1009 O O . GLN A 1 124 ? 3.570 -12.928 7.169 1.00 95.62 124 GLN A O 1
ATOM 1014 N N . LYS A 1 125 ? 1.948 -11.583 7.959 1.00 95.50 125 LYS A N 1
ATOM 1015 C CA . LYS A 1 125 ? 1.225 -12.634 8.700 1.00 95.50 125 LYS A CA 1
ATOM 1016 C C . LYS A 1 125 ? 0.516 -13.642 7.797 1.00 95.50 125 LYS A C 1
ATOM 1018 O O . LYS A 1 125 ? 0.427 -14.814 8.143 1.00 95.50 125 LYS A O 1
ATOM 1023 N N . LEU A 1 126 ? -0.015 -13.190 6.661 1.00 94.38 126 LEU A N 1
ATOM 1024 C CA . LEU A 1 126 ? -0.699 -14.054 5.692 1.00 94.38 126 LEU A CA 1
ATOM 1025 C C . LEU A 1 126 ? 0.268 -14.809 4.769 1.00 94.38 126 LEU A C 1
ATOM 1027 O O . LEU A 1 126 ? -0.162 -15.697 4.029 1.00 94.38 126 LEU A O 1
ATOM 1031 N N . ARG A 1 127 ? 1.557 -14.449 4.774 1.00 92.81 127 ARG A N 1
ATOM 1032 C CA . ARG A 1 127 ? 2.565 -14.992 3.864 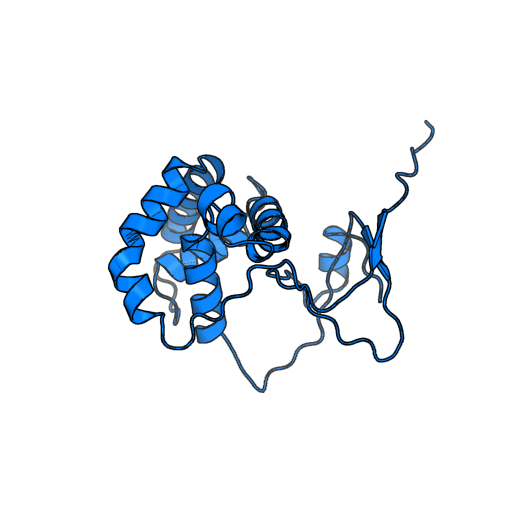1.00 92.81 127 ARG A CA 1
ATOM 1033 C C . ARG A 1 127 ? 2.702 -16.503 4.032 1.00 92.81 127 ARG A C 1
ATOM 1035 O O . ARG A 1 127 ? 2.881 -17.015 5.131 1.00 92.81 127 ARG A O 1
ATOM 1042 N N . ARG A 1 128 ? 2.727 -17.203 2.897 1.00 92.94 128 ARG A N 1
ATOM 1043 C CA . ARG A 1 128 ? 3.039 -18.634 2.789 1.00 92.94 128 ARG A CA 1
ATOM 1044 C C . ARG A 1 128 ? 4.276 -18.795 1.899 1.00 92.94 128 ARG A C 1
ATOM 1046 O O . ARG A 1 128 ? 4.127 -18.807 0.681 1.00 92.94 128 ARG A O 1
ATOM 1053 N N . PRO A 1 129 ? 5.497 -18.850 2.468 1.00 88.06 129 PRO A N 1
ATOM 1054 C CA . PRO A 1 129 ? 6.747 -18.739 1.705 1.00 88.06 129 PRO A CA 1
ATOM 1055 C C . PRO A 1 129 ? 6.915 -19.749 0.563 1.00 88.06 129 PRO A C 1
ATOM 1057 O O . PRO A 1 129 ? 7.529 -19.411 -0.440 1.00 88.06 129 PRO A O 1
ATOM 1060 N N . ASN A 1 130 ? 6.331 -20.942 0.698 1.00 91.19 130 ASN A N 1
ATOM 1061 C CA . ASN A 1 130 ? 6.464 -22.031 -0.273 1.00 91.19 130 ASN A CA 1
ATOM 1062 C C . ASN A 1 130 ? 5.245 -22.175 -1.203 1.00 91.19 130 ASN A C 1
ATOM 1064 O O . ASN A 1 130 ? 5.179 -23.124 -1.977 1.00 91.19 130 ASN A O 1
ATOM 1068 N N . ASP A 1 131 ? 4.267 -21.268 -1.122 1.00 92.75 131 ASP A N 1
ATOM 1069 C CA . ASP A 1 131 ? 3.030 -21.334 -1.907 1.00 92.75 131 ASP A CA 1
ATOM 1070 C C . ASP A 1 131 ? 3.024 -20.279 -3.025 1.00 92.75 131 ASP A C 1
ATOM 1072 O O . ASP A 1 131 ? 2.327 -19.263 -2.961 1.00 92.75 131 ASP A O 1
ATOM 1076 N N . CYS A 1 132 ? 3.847 -20.497 -4.053 1.00 92.88 132 CYS A N 1
ATOM 1077 C CA . CYS A 1 132 ? 3.888 -19.635 -5.233 1.00 92.88 132 CYS A CA 1
ATOM 1078 C C . CYS A 1 132 ? 2.686 -19.910 -6.149 1.00 92.88 132 CYS A C 1
ATOM 1080 O O . CYS A 1 132 ? 2.377 -21.058 -6.467 1.00 92.88 132 CYS A O 1
ATOM 1082 N N . LYS A 1 133 ? 2.020 -18.848 -6.616 1.00 92.38 133 LYS A N 1
ATOM 1083 C CA . LYS A 1 133 ? 0.846 -18.942 -7.496 1.00 92.38 133 LYS A CA 1
ATOM 1084 C C . LYS A 1 133 ? 1.098 -18.250 -8.830 1.00 92.38 133 LYS A C 1
ATOM 1086 O O . LYS A 1 133 ? 1.675 -17.167 -8.870 1.00 92.38 133 LYS A O 1
ATOM 1091 N N . VAL A 1 134 ? 0.577 -18.836 -9.908 1.00 94.06 134 VAL A N 1
ATOM 1092 C CA . VAL A 1 134 ? 0.420 -18.128 -11.183 1.00 94.06 134 VAL A CA 1
ATOM 1093 C C . VAL A 1 134 ? -0.738 -17.149 -11.035 1.00 94.06 134 VAL A C 1
ATOM 1095 O O . VAL A 1 134 ? -1.864 -17.544 -10.729 1.00 94.06 134 VAL A O 1
ATOM 1098 N N . VAL A 1 135 ? -0.453 -15.867 -11.232 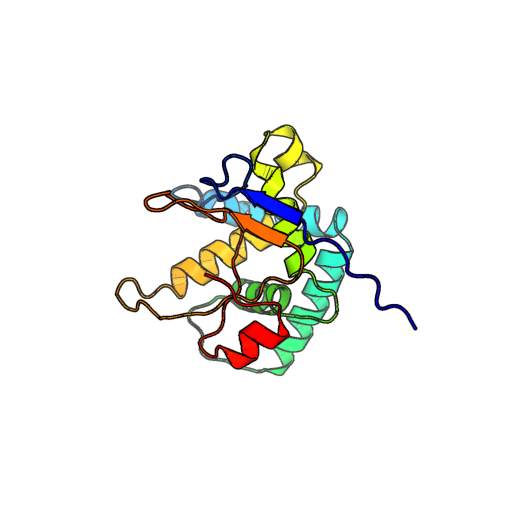1.00 93.94 135 VAL A N 1
ATOM 1099 C CA . VAL A 1 135 ? -1.417 -14.778 -11.079 1.00 93.94 135 VAL A CA 1
ATOM 1100 C C . VAL A 1 135 ? -1.354 -13.839 -12.273 1.00 93.94 135 VAL A C 1
ATOM 1102 O O . VAL A 1 135 ? -0.367 -13.786 -13.003 1.00 93.94 135 VAL A O 1
ATOM 1105 N N . TYR A 1 136 ? -2.424 -13.079 -12.458 1.00 91.12 136 TYR A N 1
ATOM 1106 C CA . TYR A 1 136 ? -2.573 -12.129 -13.545 1.00 91.12 136 TYR A CA 1
ATOM 1107 C C . TYR A 1 136 ? -2.891 -10.746 -12.993 1.00 91.12 136 TYR A C 1
ATOM 1109 O O . TYR A 1 136 ? -3.722 -10.599 -12.094 1.00 91.12 136 TYR A O 1
ATOM 1117 N N . GLN A 1 137 ? -2.269 -9.727 -13.573 1.00 88.50 137 GLN A N 1
ATOM 1118 C CA . GLN A 1 137 ? -2.546 -8.328 -13.281 1.00 88.50 137 GLN A CA 1
ATOM 1119 C C . GLN A 1 137 ? -3.085 -7.652 -14.541 1.00 88.50 137 GLN A C 1
ATOM 1121 O O . GLN A 1 137 ? -2.497 -7.758 -15.616 1.00 88.50 137 GLN A O 1
ATOM 1126 N N . GLY A 1 138 ? -4.226 -6.978 -14.411 1.00 84.06 138 GLY A N 1
ATOM 1127 C CA . GLY A 1 138 ? -4.750 -6.113 -15.460 1.00 84.06 138 GLY A CA 1
ATOM 1128 C C . GLY A 1 138 ? -4.193 -4.708 -15.314 1.00 84.06 138 GLY A C 1
ATOM 1129 O O . GLY A 1 138 ? -4.258 -4.138 -14.225 1.00 84.06 138 GLY A O 1
ATOM 1130 N N . VAL A 1 139 ? -3.688 -4.137 -16.404 1.00 79.50 139 VAL A N 1
ATOM 1131 C CA . VAL A 1 139 ? -3.183 -2.762 -16.441 1.00 79.50 139 VAL A CA 1
ATOM 1132 C C . VAL A 1 139 ? -3.920 -1.987 -17.530 1.00 79.50 139 VAL A C 1
ATOM 1134 O O . VAL A 1 139 ? -3.979 -2.403 -18.685 1.00 79.50 139 VAL A O 1
ATOM 1137 N N . SER A 1 140 ? -4.549 -0.873 -17.159 1.00 73.88 140 SER A N 1
ATOM 1138 C CA . SER A 1 140 ? -5.373 -0.064 -18.071 1.00 73.88 140 SER A CA 1
ATOM 1139 C C . SER A 1 140 ? -4.735 1.263 -18.479 1.00 73.88 140 SER A C 1
ATOM 1141 O O . SER A 1 140 ? -5.147 1.835 -19.483 1.00 73.88 140 SER A O 1
ATOM 1143 N N . ARG A 1 141 ? -3.745 1.756 -17.723 1.00 73.62 141 ARG A N 1
ATOM 1144 C CA . ARG A 1 141 ? -3.189 3.112 -17.887 1.00 73.62 141 ARG A CA 1
ATOM 1145 C C . ARG A 1 141 ? -1.901 3.179 -18.694 1.00 73.62 141 ARG A C 1
ATOM 1147 O O . ARG A 1 141 ? -1.700 4.138 -19.424 1.00 73.62 141 ARG A O 1
ATOM 1154 N N . TYR A 1 142 ? -1.052 2.173 -18.558 1.00 76.50 142 TYR A N 1
ATOM 1155 C CA . TYR A 1 142 ? 0.286 2.181 -19.128 1.00 76.50 142 TYR A CA 1
ATOM 1156 C C . TYR A 1 142 ? 0.651 0.803 -19.673 1.00 76.50 142 TYR A C 1
ATOM 1158 O O . TYR A 1 142 ? 0.051 -0.215 -19.313 1.00 76.50 142 TYR A O 1
ATOM 1166 N N . GLN A 1 143 ? 1.631 0.782 -20.563 1.00 80.75 143 GLN A N 1
ATOM 1167 C CA . GLN A 1 143 ? 2.287 -0.418 -21.045 1.00 80.75 143 GLN A CA 1
ATOM 1168 C C . GLN A 1 143 ? 3.663 -0.506 -20.397 1.00 80.75 143 GLN A C 1
ATOM 1170 O O . GLN A 1 143 ? 4.471 0.410 -20.525 1.00 80.75 143 GLN A O 1
ATOM 1175 N N . TYR A 1 144 ? 3.937 -1.612 -19.715 1.00 83.94 144 TYR A N 1
ATOM 1176 C CA . TYR A 1 144 ? 5.272 -1.857 -19.193 1.00 83.94 144 TYR A CA 1
ATOM 1177 C C . TYR A 1 144 ? 6.236 -2.192 -20.328 1.00 83.94 144 TYR A C 1
ATOM 1179 O O . TYR A 1 144 ? 5.896 -2.950 -21.238 1.00 83.94 144 TYR A O 1
ATOM 1187 N N . ARG A 1 145 ? 7.442 -1.630 -20.258 1.00 85.31 145 ARG A N 1
ATOM 1188 C CA . ARG A 1 145 ? 8.571 -2.030 -21.097 1.00 85.31 145 ARG A CA 1
ATOM 1189 C C . ARG A 1 145 ? 9.618 -2.695 -20.215 1.00 85.31 145 ARG A C 1
ATOM 1191 O O . ARG A 1 145 ? 10.143 -2.046 -19.313 1.00 85.31 145 ARG A O 1
ATOM 1198 N N . VAL A 1 146 ? 9.898 -3.964 -20.494 1.00 86.69 146 VAL A N 1
ATOM 1199 C CA . VAL A 1 146 ? 10.899 -4.778 -19.795 1.00 86.69 146 VAL A CA 1
ATOM 1200 C C . VAL A 1 146 ? 11.751 -5.483 -20.845 1.00 86.69 146 VAL A C 1
ATOM 1202 O O . VAL A 1 146 ? 11.217 -5.915 -21.872 1.00 86.69 146 VAL A O 1
ATOM 1205 N N . ASN A 1 147 ? 13.052 -5.597 -20.615 1.00 87.56 147 ASN A N 1
ATOM 1206 C CA . ASN A 1 147 ? 13.912 -6.468 -21.401 1.00 87.56 147 ASN A CA 1
ATOM 1207 C C . ASN A 1 147 ? 13.994 -7.849 -20.752 1.00 87.56 147 ASN A C 1
ATOM 1209 O O . ASN A 1 147 ? 13.700 -8.041 -19.570 1.00 87.56 147 ASN A O 1
ATOM 1213 N N . LYS A 1 148 ? 14.418 -8.832 -21.548 1.00 87.06 148 LYS A N 1
ATOM 1214 C CA . LYS A 1 148 ? 14.784 -10.141 -21.016 1.00 87.06 148 LYS A CA 1
ATOM 1215 C C . LYS A 1 148 ? 15.899 -9.950 -19.977 1.00 87.06 148 LYS A C 1
ATOM 1217 O O . LYS A 1 148 ? 16.828 -9.191 -20.220 1.00 87.06 148 LYS A O 1
ATOM 1222 N N . ASP A 1 149 ? 15.773 -10.642 -18.848 1.00 88.56 149 ASP A N 1
ATOM 1223 C CA . ASP A 1 149 ? 16.719 -10.640 -17.721 1.00 88.56 149 ASP A CA 1
ATOM 1224 C C . ASP A 1 149 ? 16.725 -9.373 -16.837 1.00 88.56 149 ASP A C 1
ATOM 1226 O O . ASP A 1 149 ? 17.463 -9.322 -15.848 1.00 88.56 149 ASP A O 1
ATOM 1230 N N . ASP A 1 150 ? 15.844 -8.397 -17.098 1.00 89.50 150 ASP A N 1
ATOM 1231 C CA . ASP A 1 150 ? 15.642 -7.264 -16.189 1.00 89.50 150 ASP A CA 1
ATOM 1232 C C . ASP A 1 150 ? 15.106 -7.738 -14.828 1.00 89.50 150 ASP A C 1
ATOM 1234 O O . ASP A 1 150 ? 14.162 -8.529 -14.726 1.00 89.50 150 ASP A O 1
ATOM 1238 N N . LYS A 1 151 ? 15.679 -7.196 -13.748 1.00 92.81 151 LYS A N 1
ATOM 1239 C CA . LYS A 1 151 ? 15.092 -7.310 -12.410 1.00 92.81 151 LYS A CA 1
ATOM 1240 C C . LYS A 1 151 ? 14.061 -6.205 -12.243 1.00 92.81 151 LYS A C 1
ATOM 1242 O O . LYS A 1 151 ? 14.383 -5.029 -12.390 1.00 92.81 151 LYS A O 1
ATOM 1247 N N . VAL A 1 152 ? 12.837 -6.599 -11.912 1.00 92.06 152 VAL A N 1
ATOM 1248 C CA . VAL A 1 152 ? 11.701 -5.686 -11.779 1.00 92.06 152 VAL A CA 1
ATOM 1249 C C . VAL A 1 152 ? 11.155 -5.731 -10.361 1.00 92.06 152 VAL A C 1
ATOM 1251 O O . VAL A 1 152 ? 11.000 -6.802 -9.766 1.00 92.06 152 VAL A O 1
ATOM 1254 N N . ARG A 1 153 ? 10.813 -4.558 -9.831 1.00 94.00 153 ARG A N 1
ATOM 1255 C CA . ARG A 1 153 ? 10.089 -4.407 -8.571 1.00 94.00 153 ARG A CA 1
ATOM 1256 C C . ARG A 1 153 ? 9.051 -3.307 -8.725 1.00 94.00 153 ARG A C 1
ATOM 1258 O O . ARG A 1 153 ? 9.362 -2.229 -9.201 1.00 94.00 153 ARG A O 1
ATOM 1265 N N . PHE A 1 154 ? 7.825 -3.557 -8.270 1.00 91.12 154 PHE A N 1
ATOM 1266 C CA . PHE A 1 154 ? 6.765 -2.547 -8.350 1.00 91.12 154 PHE A CA 1
ATOM 1267 C C . PHE A 1 154 ? 6.900 -1.434 -7.305 1.00 91.12 154 PHE A C 1
ATOM 1269 O O . PHE A 1 154 ? 6.372 -0.346 -7.520 1.00 91.12 154 PHE A O 1
ATOM 1276 N N . GLY A 1 155 ? 7.530 -1.715 -6.158 1.0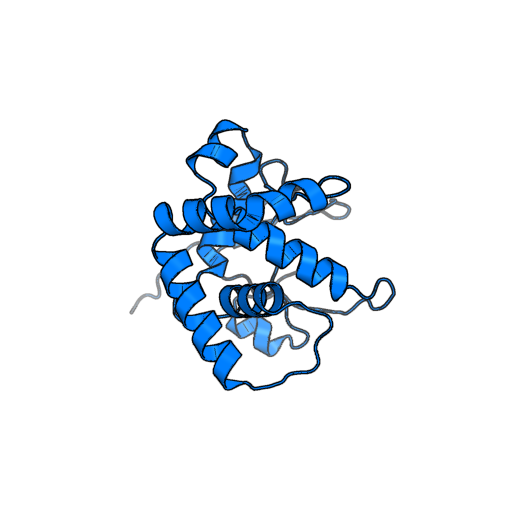0 93.38 155 GLY A N 1
ATOM 1277 C CA . GLY A 1 155 ? 7.643 -0.796 -5.017 1.00 93.38 155 GLY A CA 1
ATOM 1278 C C . GLY A 1 155 ? 6.337 -0.618 -4.234 1.00 93.38 155 GLY A C 1
ATOM 1279 O O . GLY A 1 155 ? 6.308 -0.696 -3.014 1.00 93.38 155 GLY A O 1
ATOM 1280 N N . GLN A 1 156 ? 5.225 -0.473 -4.949 1.00 94.06 156 GLN A N 1
ATOM 1281 C CA . GLN A 1 156 ? 3.866 -0.432 -4.416 1.00 94.06 156 GLN A CA 1
ATOM 1282 C C . GLN A 1 156 ? 3.243 -1.818 -4.198 1.00 94.06 156 GLN A C 1
ATOM 1284 O O . GLN A 1 156 ? 3.686 -2.827 -4.756 1.00 94.06 156 GLN A O 1
ATOM 1289 N N . PHE A 1 157 ? 2.102 -1.849 -3.505 1.00 95.19 157 PHE A N 1
ATOM 1290 C CA . PHE A 1 157 ? 1.245 -3.033 -3.479 1.00 95.19 157 PHE A CA 1
ATOM 1291 C C . PHE A 1 157 ? 0.650 -3.314 -4.869 1.00 95.19 157 PHE A C 1
ATOM 1293 O O . PHE A 1 157 ? 0.112 -2.429 -5.543 1.00 95.19 157 PHE A O 1
ATOM 1300 N N . ALA A 1 158 ? 0.704 -4.580 -5.286 1.00 91.81 158 ALA A N 1
ATOM 1301 C CA . ALA A 1 158 ? 0.200 -5.039 -6.575 1.00 91.81 158 ALA A CA 1
ATOM 1302 C C . ALA A 1 158 ? -0.978 -6.003 -6.387 1.00 91.81 158 ALA A C 1
ATOM 1304 O O . ALA A 1 158 ? -0.816 -7.146 -5.963 1.00 91.81 158 ALA A O 1
ATOM 1305 N N . SER A 1 159 ? -2.180 -5.541 -6.735 1.00 91.31 159 SER A N 1
ATOM 1306 C CA . SER A 1 159 ? -3.366 -6.400 -6.793 1.00 91.31 159 SER A CA 1
ATOM 1307 C C . SER A 1 159 ? -3.302 -7.324 -8.007 1.00 91.31 159 SER A C 1
ATOM 1309 O O . SER A 1 159 ? -3.035 -6.870 -9.121 1.00 91.31 159 SER A O 1
ATOM 1311 N N . THR A 1 160 ? -3.586 -8.609 -7.803 1.00 92.50 160 THR A N 1
ATOM 1312 C CA . THR A 1 160 ? -3.581 -9.637 -8.853 1.00 92.50 160 THR A CA 1
ATOM 1313 C C . THR A 1 160 ? -4.786 -10.571 -8.711 1.00 92.50 160 THR A C 1
ATOM 1315 O O . THR A 1 160 ? -5.512 -10.531 -7.716 1.00 92.50 160 THR A O 1
ATOM 1318 N N . SER A 1 161 ? -5.032 -11.409 -9.717 1.00 92.31 161 SER A N 1
ATOM 1319 C CA . SER A 1 161 ? -6.071 -12.438 -9.689 1.00 92.31 161 SER A CA 1
ATOM 1320 C C . SER A 1 161 ? -5.550 -13.775 -10.201 1.00 92.31 161 SER A C 1
ATOM 1322 O O . SER A 1 161 ? -4.799 -13.820 -11.171 1.00 92.31 161 SER A O 1
ATOM 1324 N N . LEU A 1 162 ? -6.025 -14.876 -9.617 1.00 94.19 162 LEU A N 1
ATOM 1325 C CA . LEU A 1 162 ? -5.825 -16.228 -10.156 1.00 94.19 162 LEU A CA 1
ATOM 1326 C C . LEU A 1 162 ? -6.564 -16.431 -11.488 1.00 94.19 162 LEU A C 1
ATOM 1328 O O . LEU A 1 162 ? -6.201 -17.284 -12.292 1.00 94.19 162 LEU A O 1
ATOM 1332 N N . ARG A 1 163 ? -7.623 -15.649 -11.734 1.00 93.56 163 ARG A N 1
ATOM 1333 C CA . ARG A 1 163 ? -8.443 -15.754 -12.941 1.00 93.56 163 ARG A CA 1
ATOM 1334 C C . ARG A 1 163 ? -8.040 -14.675 -13.930 1.00 93.56 163 ARG A C 1
ATOM 1336 O O . ARG A 1 163 ? -8.305 -13.493 -13.713 1.00 93.56 163 ARG A O 1
ATOM 1343 N N . LYS A 1 164 ? -7.505 -15.099 -15.075 1.00 90.12 164 LYS A N 1
ATOM 1344 C CA . LYS A 1 164 ? -7.184 -14.209 -16.197 1.00 90.12 164 LYS A CA 1
ATOM 1345 C C . LYS A 1 164 ? -8.381 -13.333 -16.592 1.00 90.12 164 LYS A C 1
ATOM 1347 O O . LYS A 1 164 ? -8.228 -12.139 -16.788 1.00 90.12 164 LYS A O 1
ATOM 1352 N N . THR A 1 165 ? -9.596 -13.874 -16.610 1.00 90.75 165 THR A N 1
ATOM 1353 C CA . THR A 1 165 ? -10.795 -13.095 -16.964 1.00 90.75 165 THR A CA 1
ATOM 1354 C C . THR A 1 165 ? -11.078 -11.944 -15.994 1.00 90.75 165 THR A C 1
ATOM 1356 O O . THR A 1 165 ? -11.480 -10.868 -16.421 1.00 90.75 165 THR A O 1
ATOM 1359 N N . VAL A 1 166 ? -10.823 -12.127 -14.694 1.00 87.75 166 VAL A N 1
ATOM 1360 C CA . VAL A 1 166 ? -11.005 -11.070 -13.684 1.00 87.75 166 VAL A CA 1
ATOM 1361 C C . VAL A 1 166 ? -9.964 -9.972 -13.870 1.00 87.75 166 VAL A C 1
ATOM 1363 O O . VAL A 1 166 ? -10.300 -8.791 -13.833 1.00 87.75 166 VAL A O 1
ATOM 1366 N N . ALA A 1 167 ? -8.710 -10.346 -14.127 1.00 86.00 167 ALA A N 1
ATOM 1367 C CA . ALA A 1 167 ? -7.660 -9.377 -14.410 1.00 86.00 167 ALA A CA 1
ATOM 1368 C C . ALA A 1 167 ? -7.933 -8.592 -15.712 1.00 86.00 167 ALA A C 1
ATOM 1370 O O . ALA A 1 167 ? -7.685 -7.393 -15.738 1.00 86.00 167 ALA A O 1
ATOM 1371 N N . GLN A 1 168 ? -8.547 -9.197 -16.738 1.00 84.19 168 GLN A N 1
ATOM 1372 C CA . GLN A 1 168 ? -8.941 -8.490 -17.971 1.00 84.19 168 GLN A CA 1
ATOM 1373 C C . GLN A 1 168 ? -9.970 -7.378 -17.730 1.00 84.19 168 GLN A C 1
ATOM 1375 O O . GLN A 1 168 ? -9.943 -6.356 -18.410 1.00 84.19 168 GLN A O 1
ATOM 1380 N N . VAL A 1 169 ? -10.858 -7.558 -16.747 1.00 78.88 169 VAL A N 1
ATOM 1381 C CA . VAL A 1 169 ? -11.825 -6.523 -16.342 1.00 78.88 169 VAL A CA 1
ATOM 1382 C C . VAL A 1 169 ? -11.125 -5.348 -15.652 1.00 78.88 169 VAL A C 1
ATOM 1384 O O . VAL A 1 169 ? -11.573 -4.211 -15.764 1.00 78.88 169 VAL A O 1
ATOM 1387 N N . MET A 1 170 ? -10.015 -5.596 -14.950 1.00 69.94 170 MET A N 1
ATOM 1388 C CA . MET A 1 170 ? -9.223 -4.545 -14.294 1.00 69.94 170 MET A CA 1
ATOM 1389 C C . MET A 1 170 ? -8.337 -3.767 -15.282 1.00 69.94 170 MET A C 1
ATOM 1391 O O . MET A 1 170 ? -7.953 -2.627 -15.012 1.00 69.94 170 MET A O 1
ATOM 1395 N N . GLY A 1 171 ? -8.019 -4.363 -16.432 1.00 70.06 171 GLY A N 1
ATOM 1396 C CA . GLY A 1 171 ? -7.226 -3.758 -17.496 1.00 70.06 171 GLY A CA 1
ATOM 1397 C C . GLY A 1 171 ? -6.701 -4.802 -18.479 1.00 70.06 171 GLY A C 1
ATOM 1398 O O . GLY A 1 171 ? -6.969 -5.993 -18.353 1.00 70.06 171 GLY A O 1
ATOM 1399 N N . ARG A 1 172 ? -5.908 -4.385 -19.467 1.00 67.62 172 ARG A N 1
ATOM 1400 C CA . ARG A 1 172 ? -5.285 -5.337 -20.395 1.00 67.62 172 ARG A CA 1
ATOM 1401 C C . ARG A 1 172 ? -4.231 -6.158 -19.647 1.00 67.62 172 ARG A C 1
ATOM 1403 O O . ARG A 1 172 ? -3.401 -5.608 -18.934 1.00 67.62 172 ARG A O 1
ATOM 1410 N N . ILE A 1 173 ? -4.263 -7.476 -19.827 1.00 57.28 173 ILE A N 1
ATOM 1411 C CA . ILE A 1 173 ? -3.221 -8.388 -19.337 1.00 57.28 173 ILE A CA 1
ATOM 1412 C C . ILE A 1 173 ? -2.199 -8.525 -20.446 1.00 57.28 173 ILE A C 1
ATOM 1414 O O . ILE A 1 173 ? -2.545 -9.065 -21.502 1.00 57.28 173 ILE A O 1
ATOM 1418 N N . ARG A 1 174 ? -0.975 -8.045 -20.238 1.00 54.22 174 ARG A N 1
ATOM 1419 C CA . ARG A 1 174 ? 0.124 -8.255 -21.184 1.00 54.22 174 ARG A CA 1
ATOM 1420 C C . ARG A 1 174 ? 1.414 -8.556 -20.425 1.00 54.22 174 ARG A C 1
ATOM 1422 O O . ARG A 1 174 ? 1.632 -7.982 -19.362 1.00 54.22 174 ARG A O 1
ATOM 1429 N N . TYR A 1 175 ? 2.132 -9.541 -20.959 1.00 45.59 175 TYR A N 1
ATOM 1430 C CA . TYR A 1 175 ? 3.408 -10.062 -20.475 1.00 45.59 175 TYR A CA 1
ATOM 1431 C C . TYR A 1 175 ? 4.541 -9.117 -20.854 1.00 45.59 175 TYR A C 1
ATOM 1433 O O . TYR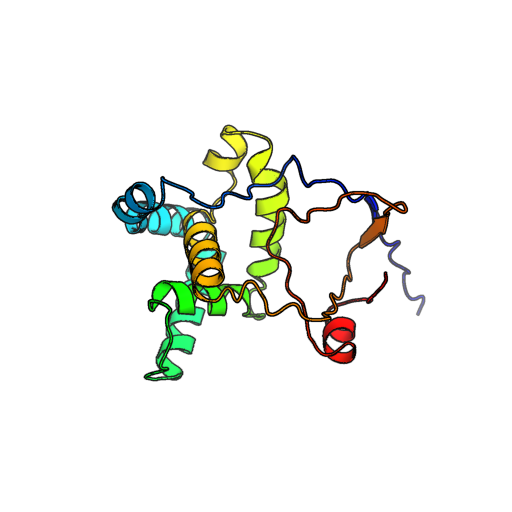 A 1 175 ? 4.411 -8.488 -21.932 1.00 45.59 175 TYR A O 1
#

pLDDT: mean 89.94, std 12.48, range [35.59, 98.62]

Organism: NCBI:txid364589

Sequence (175 aa):
MAMATVAMEVVPQDMAWSSFDDQYLNCSVKISKKFHELQQSDFLKNEKFARNWAKAMAQWQKQGSVSSPLIPDQAIALMAYTMKELNLYKEFNDAMREAGNSSWKYQNEFHFKSLHFLLTHALQKLRRPNDCKVVYQGVSRYQYRVNKDDKVRFGQFASTSLRKTVAQVMGRIRY